Protein AF-A0A7Z2SA64-F1 (afdb_monomer)

Nearest PDB structures (foldseek):
  6s1k-assembly1_I  TM=5.614E-01  e=8.320E+00  Escherichia coli str. K-12 substr. MG1655star
  6v4u-assembly1_B  TM=3.375E-01  e=6.973E+00  Homo sapiens

Structure (mmCIF, N/CA/C/O backbone):
data_AF-A0A7Z2SA64-F1
#
_entry.id   AF-A0A7Z2SA64-F1
#
loop_
_atom_site.group_PDB
_atom_site.id
_atom_site.type_symbol
_atom_site.label_atom_id
_atom_site.label_alt_id
_atom_site.label_comp_id
_atom_site.label_asym_id
_atom_site.label_entity_id
_atom_site.label_seq_id
_atom_site.pdbx_PDB_ins_code
_atom_site.Cartn_x
_atom_site.Cartn_y
_atom_site.Cartn_z
_atom_site.occupancy
_atom_site.B_iso_or_equiv
_atom_site.auth_seq_id
_atom_site.auth_comp_id
_atom_site.auth_asym_id
_atom_site.auth_atom_id
_atom_site.pdbx_PDB_model_num
ATOM 1 N N . MET A 1 1 ? 18.851 8.972 -30.847 1.00 70.38 1 MET A N 1
ATOM 2 C CA . MET A 1 1 ? 17.936 7.808 -30.847 1.00 70.38 1 MET A CA 1
ATOM 3 C C . MET A 1 1 ? 18.263 6.738 -29.800 1.00 70.38 1 MET A C 1
ATOM 5 O O . MET A 1 1 ? 17.480 6.589 -28.878 1.00 70.38 1 MET A O 1
ATOM 9 N N . HIS A 1 2 ? 19.361 5.966 -29.884 1.00 81.25 2 HIS A N 1
ATOM 10 C CA . HIS A 1 2 ? 19.619 4.886 -28.899 1.00 81.25 2 HIS A CA 1
ATOM 11 C C . HIS A 1 2 ? 19.859 5.410 -27.470 1.00 81.25 2 HIS A C 1
ATOM 13 O O . HIS A 1 2 ? 19.269 4.910 -26.520 1.00 81.25 2 HIS A O 1
ATOM 19 N N . HIS A 1 3 ? 20.670 6.463 -27.334 1.00 84.69 3 HIS A N 1
ATOM 20 C CA . HIS A 1 3 ? 20.939 7.111 -26.047 1.00 84.69 3 HIS A CA 1
ATOM 21 C C . HIS A 1 3 ? 19.669 7.690 -25.401 1.00 84.69 3 HIS A C 1
ATOM 23 O O . HIS A 1 3 ? 19.397 7.398 -24.245 1.00 84.69 3 HIS A O 1
ATOM 29 N N . GLU A 1 4 ? 18.842 8.412 -26.165 1.00 89.12 4 GLU A N 1
ATOM 30 C CA . GLU A 1 4 ? 17.569 8.975 -25.676 1.00 89.12 4 GLU A CA 1
ATOM 31 C C . GLU A 1 4 ? 16.614 7.890 -25.157 1.00 89.12 4 GLU A C 1
ATOM 33 O O . GLU A 1 4 ? 15.951 8.085 -24.145 1.00 89.12 4 GLU A O 1
ATOM 38 N N . ARG A 1 5 ? 16.573 6.720 -25.812 1.00 84.56 5 ARG A N 1
ATOM 39 C CA . ARG A 1 5 ? 15.758 5.579 -25.361 1.00 84.56 5 ARG A CA 1
ATOM 40 C C . ARG A 1 5 ? 16.268 4.979 -24.049 1.00 84.56 5 ARG A C 1
ATOM 42 O O . ARG A 1 5 ? 15.455 4.560 -23.234 1.00 84.56 5 ARG A O 1
ATOM 49 N N . ILE A 1 6 ? 17.585 4.943 -23.843 1.00 85.06 6 ILE A N 1
ATOM 50 C CA . ILE A 1 6 ? 18.185 4.480 -22.583 1.00 85.06 6 ILE A CA 1
ATOM 51 C C . ILE A 1 6 ? 17.897 5.466 -21.452 1.00 85.06 6 ILE A C 1
ATOM 53 O O . ILE A 1 6 ? 17.510 5.037 -20.369 1.00 85.06 6 ILE A O 1
ATOM 57 N N . GLU A 1 7 ? 18.062 6.766 -21.691 1.00 88.06 7 GLU A N 1
ATOM 58 C CA . GLU A 1 7 ? 17.788 7.785 -20.673 1.00 88.06 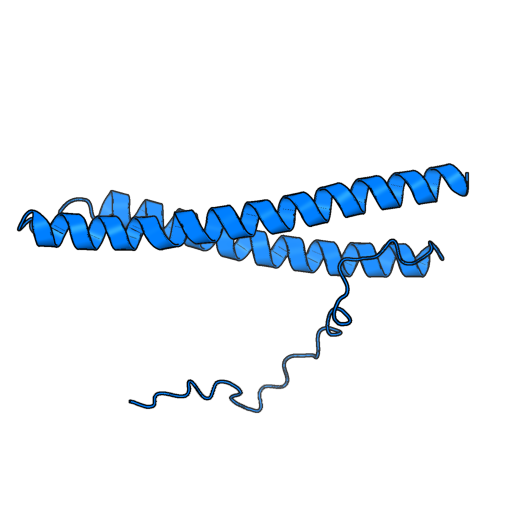7 GLU A CA 1
ATOM 59 C C . GLU A 1 7 ? 16.307 7.795 -20.275 1.00 88.06 7 GLU A C 1
ATOM 61 O O . GLU A 1 7 ? 16.000 7.743 -19.087 1.00 88.06 7 GLU A O 1
ATOM 66 N N . ALA A 1 8 ? 15.390 7.716 -21.246 1.00 87.56 8 ALA A N 1
ATOM 67 C CA . ALA A 1 8 ? 13.960 7.597 -20.962 1.00 87.56 8 ALA A CA 1
ATOM 68 C C . ALA A 1 8 ? 13.631 6.340 -20.134 1.00 87.56 8 ALA A C 1
ATOM 70 O O . ALA A 1 8 ? 12.841 6.402 -19.194 1.00 87.56 8 ALA A O 1
ATOM 71 N N . ALA A 1 9 ? 14.252 5.196 -20.443 1.00 86.19 9 ALA A N 1
ATOM 72 C CA . ALA A 1 9 ? 14.055 3.973 -19.667 1.00 86.19 9 ALA A CA 1
ATOM 73 C C . ALA A 1 9 ? 14.571 4.107 -18.225 1.00 86.19 9 ALA A C 1
ATOM 75 O O . ALA A 1 9 ? 13.904 3.662 -17.295 1.00 86.19 9 ALA A O 1
ATOM 76 N N . ARG A 1 10 ? 15.724 4.758 -18.026 1.00 85.56 10 ARG A N 1
ATOM 77 C CA . ARG A 1 10 ? 16.284 5.024 -16.691 1.00 85.56 10 ARG A CA 1
ATOM 78 C C . ARG A 1 10 ? 15.376 5.917 -15.856 1.00 85.56 10 ARG A C 1
ATOM 80 O O . ARG A 1 10 ? 15.152 5.610 -14.690 1.00 85.56 10 ARG A O 1
ATOM 87 N N . GLU A 1 11 ? 14.852 6.985 -16.449 1.00 90.69 11 GLU A N 1
ATOM 88 C CA . GLU A 1 11 ? 13.940 7.911 -15.774 1.00 90.69 11 GLU A CA 1
ATOM 89 C C . GLU A 1 11 ? 12.655 7.202 -15.325 1.00 90.69 11 GLU A C 1
ATOM 91 O O . GLU A 1 11 ? 12.254 7.311 -14.165 1.00 90.69 11 GLU A O 1
ATOM 96 N N . ILE A 1 12 ? 12.061 6.391 -16.208 1.00 90.19 12 ILE A N 1
ATOM 97 C CA . ILE A 1 12 ? 10.871 5.593 -15.889 1.00 90.19 12 ILE A CA 1
ATOM 98 C C . ILE A 1 12 ? 11.160 4.601 -14.756 1.00 90.19 12 ILE A C 1
ATOM 100 O O . ILE A 1 12 ? 10.375 4.513 -13.812 1.00 90.19 12 ILE A O 1
ATOM 104 N N . THR A 1 13 ? 12.275 3.866 -14.819 1.00 86.31 13 THR A N 1
ATOM 105 C CA . THR A 1 13 ? 12.641 2.899 -13.773 1.00 86.31 13 THR A CA 1
ATOM 106 C C . THR A 1 13 ? 12.877 3.581 -12.427 1.00 86.31 13 THR A C 1
ATOM 108 O O . THR A 1 13 ? 12.416 3.078 -11.404 1.00 86.31 13 THR A O 1
ATOM 111 N N . ALA A 1 14 ? 13.545 4.737 -12.407 1.00 88.31 14 ALA A N 1
ATOM 112 C CA . ALA A 1 14 ? 13.763 5.492 -11.177 1.00 88.31 14 ALA A CA 1
ATOM 113 C C . ALA A 1 14 ? 12.433 5.919 -10.534 1.00 88.31 14 ALA A C 1
ATOM 115 O O . ALA A 1 14 ? 12.223 5.672 -9.346 1.00 88.31 14 ALA A O 1
ATOM 116 N N . GLY A 1 15 ? 11.510 6.475 -11.328 1.00 93.25 15 GLY A N 1
ATOM 117 C CA . GLY A 1 15 ? 10.185 6.868 -10.842 1.00 93.25 15 GLY A CA 1
ATOM 118 C C . GLY A 1 15 ? 9.336 5.681 -10.374 1.00 93.25 15 GLY A C 1
ATOM 119 O O . GLY A 1 15 ? 8.599 5.794 -9.396 1.00 93.25 15 GLY A O 1
ATOM 120 N N . LEU A 1 16 ? 9.461 4.523 -11.028 1.00 92.25 16 LEU A N 1
ATOM 121 C CA . LEU A 1 16 ? 8.776 3.298 -10.620 1.00 92.25 16 LEU A CA 1
ATOM 122 C C . LEU A 1 16 ? 9.253 2.807 -9.246 1.00 92.25 16 LEU A C 1
ATOM 124 O O . LEU A 1 1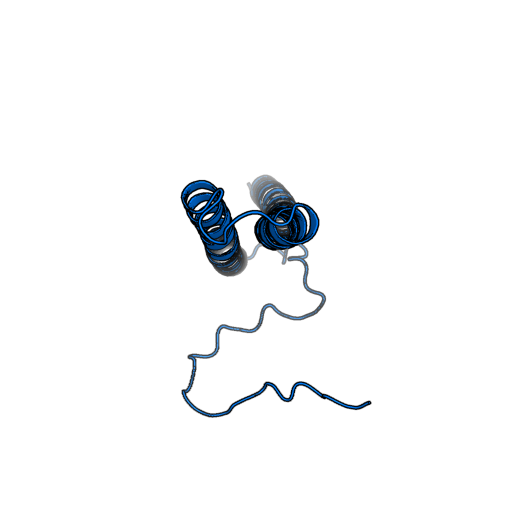6 ? 8.419 2.542 -8.383 1.00 92.25 16 LEU A O 1
ATOM 128 N N . ILE A 1 17 ? 10.570 2.723 -9.035 1.00 89.50 17 ILE A N 1
ATOM 129 C CA . ILE A 1 17 ? 11.164 2.283 -7.762 1.00 89.50 17 ILE A CA 1
ATOM 130 C C . ILE A 1 17 ? 10.782 3.244 -6.632 1.00 89.50 17 ILE A C 1
ATOM 132 O O . ILE A 1 17 ? 10.411 2.811 -5.539 1.00 89.50 17 ILE A O 1
ATOM 136 N N . GLU A 1 18 ? 10.837 4.553 -6.894 1.00 95.31 18 GLU A N 1
ATOM 137 C CA . GLU A 1 18 ? 10.399 5.561 -5.931 1.00 95.31 18 GLU A CA 1
ATOM 138 C C . GLU A 1 18 ? 8.924 5.355 -5.556 1.00 95.31 18 GLU A C 1
ATOM 140 O O . GLU A 1 18 ? 8.584 5.304 -4.371 1.00 95.31 18 GLU A O 1
ATOM 145 N N . LEU A 1 19 ? 8.046 5.172 -6.545 1.00 96.38 19 LEU A N 1
ATOM 146 C CA . LEU A 1 19 ? 6.619 4.967 -6.312 1.00 96.38 19 LEU A CA 1
ATOM 147 C C . LEU A 1 19 ? 6.326 3.670 -5.541 1.00 96.38 19 LEU A C 1
ATOM 149 O O . LEU A 1 19 ? 5.507 3.689 -4.620 1.00 96.38 19 LEU A O 1
ATOM 153 N N . GLU A 1 20 ?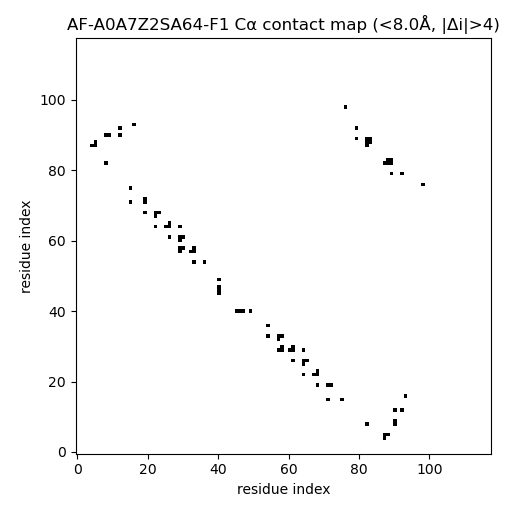 6.996 2.563 -5.874 1.00 94.50 20 GLU A N 1
ATOM 154 C CA . GLU A 1 20 ? 6.908 1.295 -5.134 1.00 94.50 20 GLU A CA 1
ATOM 155 C C . GLU A 1 20 ? 7.227 1.502 -3.648 1.00 94.50 20 GLU A C 1
ATOM 157 O O . GLU A 1 20 ? 6.451 1.100 -2.775 1.00 94.50 20 GLU A O 1
ATOM 162 N N . GLN A 1 21 ? 8.324 2.205 -3.358 1.00 95.81 21 GLN A N 1
ATOM 163 C CA . GLN A 1 21 ? 8.747 2.484 -1.991 1.00 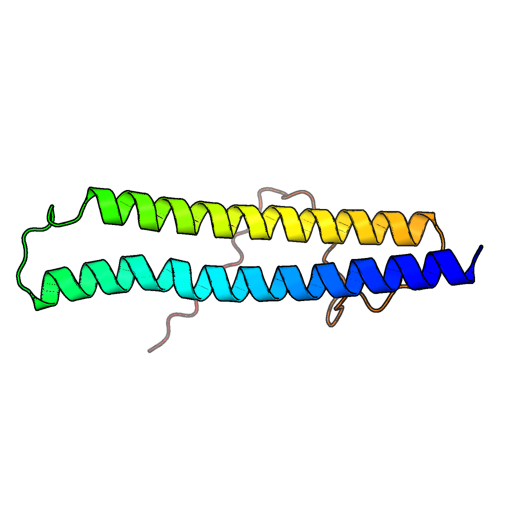95.81 21 GLN A CA 1
ATOM 164 C C . GLN A 1 21 ? 7.744 3.374 -1.240 1.00 95.81 21 GLN A C 1
ATOM 166 O O . GLN A 1 21 ? 7.423 3.108 -0.078 1.00 95.81 21 GLN A O 1
ATOM 171 N N . GLN A 1 22 ? 7.217 4.419 -1.885 1.00 98.06 22 GLN A N 1
ATOM 172 C CA . GLN A 1 22 ? 6.228 5.303 -1.260 1.00 98.06 22 GLN A CA 1
ATOM 173 C C . GLN A 1 22 ? 4.912 4.582 -0.960 1.00 98.06 22 GLN A C 1
ATOM 175 O O . GLN A 1 22 ? 4.302 4.817 0.087 1.00 98.06 22 GLN A O 1
ATOM 180 N N . ILE A 1 23 ? 4.482 3.666 -1.832 1.00 97.69 23 ILE A N 1
ATOM 181 C CA . ILE A 1 23 ? 3.298 2.840 -1.579 1.00 97.69 23 ILE A CA 1
ATOM 182 C C . ILE A 1 23 ? 3.525 1.921 -0.376 1.00 97.69 23 ILE A C 1
ATOM 184 O O . ILE A 1 23 ? 2.629 1.800 0.460 1.00 97.69 23 ILE A O 1
ATOM 188 N N . ASP A 1 24 ? 4.712 1.331 -0.224 1.00 97.25 24 ASP A N 1
ATOM 189 C CA . ASP A 1 24 ? 5.033 0.503 0.943 1.00 97.25 24 ASP A CA 1
ATOM 190 C C . ASP A 1 24 ? 4.992 1.314 2.250 1.00 97.25 24 ASP A C 1
ATOM 192 O O . ASP A 1 24 ? 4.381 0.881 3.234 1.00 97.25 24 ASP A O 1
ATOM 196 N N . PHE A 1 25 ? 5.524 2.541 2.259 1.00 98.31 25 PHE A N 1
ATOM 197 C CA . PHE A 1 25 ? 5.376 3.443 3.408 1.00 98.31 25 PHE A CA 1
ATOM 198 C C . PHE A 1 25 ? 3.915 3.818 3.686 1.00 98.31 25 PHE A C 1
ATOM 200 O O . PHE A 1 25 ? 3.490 3.855 4.850 1.00 98.31 25 PHE A O 1
ATOM 207 N N . ALA A 1 26 ? 3.120 4.053 2.641 1.00 98.38 26 ALA A N 1
ATOM 208 C CA . ALA A 1 26 ? 1.698 4.336 2.780 1.00 98.38 26 ALA A CA 1
ATOM 209 C C . ALA A 1 26 ? 0.936 3.134 3.361 1.00 98.38 26 ALA A C 1
ATOM 211 O O . ALA A 1 26 ? 0.107 3.323 4.249 1.00 98.38 26 ALA A O 1
ATOM 212 N N . ILE A 1 27 ? 1.246 1.904 2.937 1.00 98.50 27 ILE A N 1
ATOM 213 C CA . ILE A 1 27 ? 0.670 0.660 3.475 1.00 98.50 27 ILE A CA 1
ATOM 214 C C . ILE A 1 27 ? 0.999 0.503 4.959 1.00 98.50 27 ILE A C 1
ATOM 216 O O . ILE A 1 27 ? 0.098 0.211 5.748 1.00 98.50 27 ILE A O 1
ATOM 220 N N . ILE A 1 28 ? 2.250 0.747 5.365 1.00 98.38 28 ILE A N 1
ATOM 221 C CA . ILE A 1 28 ? 2.661 0.700 6.779 1.00 98.38 28 ILE A CA 1
ATOM 222 C C . ILE A 1 28 ? 1.819 1.673 7.614 1.00 98.38 28 ILE A C 1
ATOM 224 O O . ILE A 1 28 ? 1.253 1.300 8.647 1.00 98.38 28 ILE A O 1
ATOM 228 N N . SER A 1 29 ? 1.710 2.925 7.168 1.00 97.94 29 SER A N 1
ATOM 229 C CA . SER A 1 29 ? 0.941 3.947 7.883 1.00 97.94 29 SER A CA 1
ATOM 230 C C . SER A 1 29 ? -0.564 3.641 7.885 1.00 97.94 29 SER A C 1
ATOM 232 O O . SER A 1 29 ? -1.216 3.715 8.931 1.00 97.94 29 SER A O 1
ATOM 234 N N . GLY A 1 30 ? -1.100 3.235 6.731 1.00 97.50 30 GLY A N 1
ATOM 235 C CA . GLY A 1 30 ? -2.508 2.914 6.515 1.00 97.50 30 GLY A CA 1
ATOM 236 C C . GLY A 1 30 ? -2.976 1.703 7.317 1.00 97.50 30 GLY A C 1
ATOM 237 O O . GLY A 1 30 ? -4.058 1.747 7.889 1.00 97.50 30 GLY A O 1
ATOM 238 N N . GLY A 1 31 ? -2.151 0.660 7.443 1.00 96.94 31 GLY A N 1
ATOM 239 C CA . GLY A 1 31 ? -2.460 -0.513 8.267 1.00 96.94 31 GLY A CA 1
ATOM 240 C C . GLY A 1 31 ? -2.401 -0.220 9.770 1.00 96.94 31 GLY A C 1
ATOM 241 O O . GLY A 1 31 ? -3.195 -0.752 10.548 1.00 96.94 31 GLY A O 1
ATOM 242 N N . ARG A 1 32 ? -1.504 0.679 10.196 1.00 98.06 32 ARG A N 1
ATOM 243 C CA . ARG A 1 32 ? -1.385 1.089 11.603 1.00 98.06 32 ARG A CA 1
ATOM 244 C C . ARG A 1 32 ? -2.602 1.880 12.086 1.00 98.06 32 ARG A C 1
ATOM 246 O O . ARG A 1 32 ? -2.990 1.740 13.244 1.00 98.06 32 ARG A O 1
ATOM 253 N N . LEU A 1 33 ? -3.202 2.710 11.231 1.00 97.56 33 LEU A N 1
ATOM 254 C CA . LEU A 1 33 ? -4.272 3.628 11.627 1.00 97.56 33 LEU A CA 1
ATOM 255 C C . LEU A 1 33 ? -5.510 2.916 12.224 1.00 97.56 33 LEU A C 1
ATOM 257 O O . LEU A 1 33 ? -5.850 3.243 13.364 1.00 97.56 33 LEU A O 1
ATOM 261 N N . PRO A 1 34 ? -6.149 1.924 11.568 1.00 96.06 34 PRO A N 1
ATOM 262 C CA . PRO A 1 34 ? -7.269 1.186 12.159 1.00 96.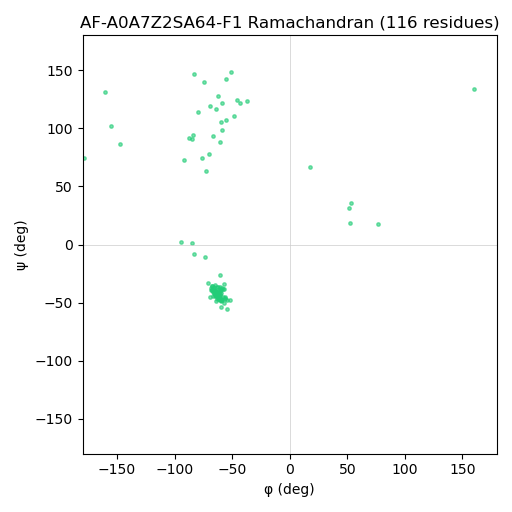06 34 PRO A CA 1
ATOM 263 C C . PRO A 1 34 ? -6.907 0.512 13.492 1.00 96.06 34 PRO A C 1
ATOM 265 O O . PRO A 1 34 ? -7.691 0.541 14.442 1.00 96.06 34 PRO A O 1
ATOM 268 N N . GLY A 1 35 ? -5.690 -0.033 13.608 1.00 96.44 35 GLY A N 1
ATOM 269 C CA . GLY A 1 35 ? -5.186 -0.604 14.862 1.00 96.44 35 GLY A CA 1
ATOM 270 C C . GLY A 1 35 ? -5.134 0.428 15.992 1.00 96.44 35 GLY A C 1
ATOM 271 O O . GLY A 1 35 ? -5.669 0.192 17.078 1.00 96.44 35 GLY A O 1
ATOM 272 N N . THR A 1 36 ? -4.578 1.610 15.715 1.00 97.62 36 THR A N 1
ATOM 273 C CA . THR A 1 36 ? -4.550 2.739 16.657 1.00 97.62 36 THR A CA 1
ATOM 274 C C . THR A 1 36 ? -5.960 3.186 17.049 1.00 97.62 36 THR A C 1
ATOM 276 O O . THR A 1 36 ? -6.205 3.459 18.223 1.00 97.62 36 THR A O 1
ATOM 279 N N . MET A 1 37 ? -6.911 3.220 16.109 1.00 97.12 37 MET A N 1
ATOM 280 C CA . MET A 1 37 ? -8.309 3.576 16.395 1.00 97.12 37 MET A CA 1
ATOM 281 C C . MET A 1 37 ? -8.955 2.589 17.376 1.00 97.12 37 MET A C 1
ATOM 283 O O . MET A 1 37 ? -9.570 3.004 18.361 1.00 97.12 37 MET A O 1
ATOM 287 N N . ALA A 1 38 ? -8.769 1.283 17.156 1.00 96.31 38 ALA A N 1
ATOM 288 C CA . ALA A 1 38 ? -9.278 0.251 18.055 1.00 96.31 38 ALA A CA 1
ATOM 289 C C . ALA A 1 38 ? -8.654 0.353 19.458 1.00 96.31 38 ALA A C 1
ATOM 291 O O . ALA A 1 38 ? -9.369 0.297 20.462 1.00 96.31 38 ALA A O 1
ATOM 292 N N . GLN A 1 39 ? -7.337 0.561 19.537 1.00 97.81 39 GLN A N 1
ATOM 293 C CA . GLN A 1 39 ? -6.622 0.745 20.804 1.00 97.81 39 GLN A CA 1
ATOM 294 C C . GLN A 1 39 ? -7.093 1.996 21.557 1.00 97.81 39 GLN A C 1
ATOM 296 O O . GLN A 1 39 ? -7.356 1.926 22.759 1.00 97.81 39 GLN A O 1
ATOM 301 N N . ALA A 1 40 ? -7.245 3.128 20.865 1.00 97.44 40 ALA A N 1
ATOM 302 C CA . ALA A 1 40 ? -7.716 4.378 21.455 1.00 97.44 40 ALA A CA 1
ATOM 303 C C . ALA A 1 40 ? -9.129 4.227 22.035 1.00 97.44 40 ALA A C 1
ATOM 305 O O . ALA A 1 40 ? -9.382 4.653 23.163 1.00 97.44 40 ALA A O 1
ATOM 306 N N . ARG A 1 41 ? -10.022 3.542 21.309 1.00 97.19 41 ARG A N 1
ATOM 307 C CA . ARG A 1 41 ? -11.382 3.234 21.768 1.00 97.19 41 ARG A CA 1
ATOM 308 C C . ARG A 1 41 ? -11.379 2.414 23.059 1.00 97.19 41 ARG A C 1
ATOM 310 O O . ARG A 1 41 ? -12.091 2.760 24.001 1.00 97.19 41 ARG A O 1
ATOM 317 N N . LEU A 1 42 ? -10.563 1.358 23.123 1.00 97.75 42 LEU A N 1
ATOM 318 C CA . LEU A 1 42 ? -10.418 0.523 24.322 1.00 97.75 42 LEU A CA 1
ATOM 319 C C . LEU A 1 42 ? -9.856 1.323 25.503 1.00 97.75 42 LEU A C 1
ATOM 321 O O . LEU A 1 42 ? -10.422 1.281 26.596 1.00 97.75 42 LEU A O 1
ATOM 325 N N . LYS A 1 43 ? -8.791 2.102 25.277 1.00 98.25 43 LYS A N 1
ATOM 326 C CA . LYS A 1 43 ? -8.157 2.946 26.302 1.00 98.25 43 LYS A CA 1
ATOM 327 C C . LYS A 1 43 ? -9.132 3.970 26.887 1.00 98.25 43 LYS A C 1
ATOM 329 O O . LYS A 1 43 ? -9.116 4.210 28.090 1.00 98.25 43 LYS A O 1
ATOM 334 N N . ALA A 1 44 ? -9.990 4.543 26.048 1.00 98.06 44 ALA A N 1
ATOM 335 C CA . ALA A 1 44 ? -10.991 5.527 26.445 1.00 98.06 44 ALA A CA 1
ATOM 336 C C . ALA A 1 44 ? -12.307 4.908 26.964 1.00 98.06 44 ALA A C 1
ATOM 338 O O . ALA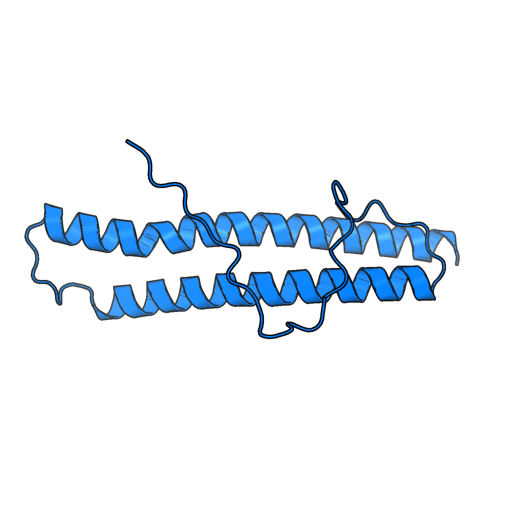 A 1 44 ? -13.221 5.652 27.307 1.00 98.06 44 ALA A O 1
ATOM 339 N N . ARG A 1 45 ? -12.420 3.569 27.032 1.00 97.81 45 ARG A N 1
ATOM 340 C CA . ARG A 1 45 ? -13.645 2.841 27.431 1.00 97.81 45 ARG A CA 1
ATOM 341 C C . ARG A 1 45 ? -14.881 3.257 26.623 1.00 97.81 45 ARG A C 1
ATOM 343 O O . ARG A 1 45 ? -15.992 3.307 27.145 1.00 97.81 45 ARG A O 1
ATOM 350 N N . LEU A 1 46 ? -14.679 3.556 25.342 1.00 97.56 46 LEU A N 1
ATOM 351 C CA . LEU A 1 46 ? -15.746 3.984 24.445 1.00 97.56 46 LEU A CA 1
ATOM 352 C C . LEU A 1 46 ? -16.515 2.772 23.885 1.00 97.56 46 LEU A C 1
ATOM 354 O O . LEU A 1 46 ? -15.904 1.720 23.634 1.00 97.56 46 LEU A O 1
ATOM 358 N N . PRO A 1 47 ? -17.835 2.908 23.642 1.00 97.44 47 PRO A N 1
ATOM 359 C CA . PRO A 1 47 ? -18.633 1.886 22.970 1.00 97.44 47 PRO A CA 1
ATOM 360 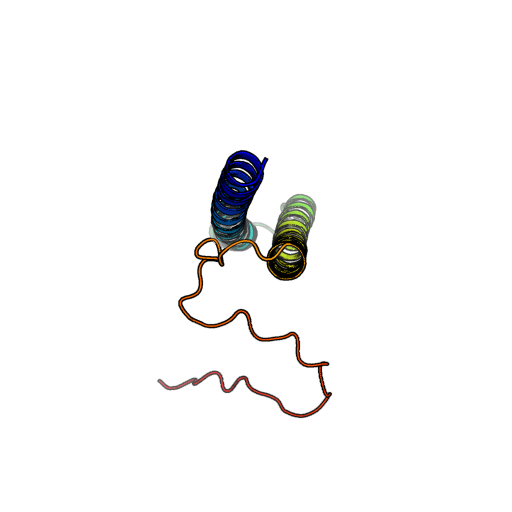C C . PRO A 1 47 ? -18.004 1.422 21.655 1.00 97.44 47 PRO A C 1
ATOM 362 O O . PRO A 1 47 ? -17.365 2.200 20.952 1.00 97.44 47 PRO A O 1
ATOM 365 N N . ALA A 1 48 ? -18.218 0.156 21.289 1.00 93.44 48 ALA A N 1
ATOM 366 C CA . ALA A 1 48 ? -17.646 -0.426 20.072 1.00 93.44 48 ALA A CA 1
ATOM 367 C C . ALA A 1 48 ? -18.022 0.342 18.792 1.00 93.44 48 ALA A C 1
ATOM 369 O O . ALA A 1 48 ? -17.191 0.466 17.901 1.00 93.44 48 ALA A O 1
ATOM 370 N N . ALA A 1 49 ? -19.233 0.903 18.741 1.00 95.56 49 ALA A N 1
ATOM 371 C CA . ALA A 1 49 ? -19.729 1.672 17.602 1.00 95.56 49 ALA A CA 1
ATOM 372 C C . ALA A 1 49 ? -19.100 3.074 17.467 1.00 95.56 49 ALA A C 1
ATOM 374 O O . ALA A 1 49 ? -19.300 3.744 16.453 1.00 95.56 49 ALA A O 1
ATOM 375 N N . THR A 1 50 ? -18.357 3.557 18.471 1.00 96.31 50 THR A N 1
ATOM 376 C CA . THR A 1 50 ? -17.750 4.890 18.414 1.00 96.31 50 THR A CA 1
ATOM 377 C C . THR A 1 50 ? -16.719 4.962 17.289 1.00 96.31 50 THR A C 1
ATOM 379 O O . THR A 1 50 ? -15.697 4.280 17.327 1.00 96.31 50 THR A O 1
ATOM 382 N N . GLY A 1 51 ? -16.983 5.825 16.302 1.00 94.94 51 GLY A N 1
ATOM 383 C CA . GLY A 1 51 ? -16.106 6.022 15.147 1.00 94.94 51 GLY A CA 1
ATOM 384 C C . GLY A 1 51 ? -16.192 4.919 14.087 1.00 94.94 51 GLY A C 1
ATOM 385 O O . GLY A 1 51 ? -15.287 4.831 13.261 1.00 94.94 51 GLY A O 1
ATOM 386 N N . GLN A 1 52 ? -17.250 4.098 14.091 1.00 96.19 52 GLN A N 1
ATOM 387 C CA . GLN A 1 52 ? -17.416 2.976 13.158 1.00 96.19 52 GLN A CA 1
ATOM 388 C C . GLN A 1 52 ? -17.248 3.384 11.684 1.00 96.19 52 GLN A C 1
ATOM 390 O O . GLN A 1 52 ? -16.473 2.757 10.966 1.00 96.19 52 GLN A O 1
ATOM 395 N N . GLU A 1 53 ? -17.897 4.464 11.244 1.00 97.75 53 GLU A N 1
ATOM 396 C CA . GLU A 1 53 ? -17.777 4.944 9.857 1.00 97.75 53 GLU A CA 1
ATOM 397 C C . GLU A 1 53 ? -16.348 5.381 9.513 1.00 97.75 53 GLU A C 1
ATOM 399 O O . GLU A 1 53 ? -15.819 5.044 8.454 1.00 97.75 53 GLU A O 1
ATOM 404 N N . ALA A 1 54 ? -15.663 6.061 10.437 1.00 96.81 54 ALA A N 1
ATOM 405 C CA . ALA A 1 54 ? -14.260 6.420 10.247 1.00 96.81 54 ALA A CA 1
ATOM 406 C C . ALA A 1 54 ? -13.375 5.168 10.119 1.00 96.81 54 ALA A C 1
ATOM 408 O O . ALA A 1 54 ? -12.436 5.155 9.324 1.00 96.81 54 ALA A O 1
ATOM 409 N N . PHE A 1 55 ? -13.683 4.104 10.870 1.00 96.75 55 PHE A N 1
ATOM 410 C CA . PHE A 1 55 ? -12.968 2.831 10.790 1.00 96.75 55 PHE A CA 1
ATOM 411 C C . PHE A 1 55 ? -13.161 2.170 9.421 1.00 96.75 55 PHE A C 1
ATOM 413 O O . PHE A 1 55 ? -12.190 1.703 8.827 1.00 96.75 55 PHE A O 1
ATOM 420 N N . LEU A 1 56 ? -14.391 2.176 8.893 1.00 97.62 56 LEU A N 1
ATOM 421 C CA . LEU A 1 56 ? -14.701 1.661 7.556 1.00 97.62 56 LEU A CA 1
ATOM 422 C C . LEU A 1 56 ? -13.945 2.430 6.468 1.00 97.62 56 LEU A C 1
ATOM 424 O O . LEU A 1 56 ? -13.329 1.812 5.600 1.00 97.62 56 LEU A O 1
ATOM 428 N N . HIS A 1 57 ? -13.918 3.762 6.539 1.00 98.38 57 HIS A N 1
ATOM 429 C CA . HIS A 1 57 ? -13.157 4.577 5.592 1.00 98.38 57 HIS A CA 1
ATOM 430 C C . HIS A 1 57 ? -11.645 4.337 5.687 1.00 98.38 57 HIS A C 1
ATOM 432 O O . HIS A 1 57 ? -10.989 4.203 4.654 1.00 98.38 57 HIS A O 1
ATOM 438 N N . ALA A 1 58 ? -11.089 4.221 6.897 1.00 97.69 58 ALA A N 1
ATOM 439 C CA . ALA A 1 58 ? -9.671 3.920 7.089 1.00 97.69 58 ALA A CA 1
ATOM 440 C C . ALA A 1 58 ? -9.302 2.529 6.544 1.00 97.69 58 ALA A C 1
ATOM 442 O O . ALA A 1 58 ? -8.303 2.384 5.840 1.00 97.69 58 ALA A O 1
ATOM 443 N N . ALA A 1 59 ? -10.135 1.517 6.807 1.00 97.00 59 ALA A N 1
ATOM 444 C CA . ALA A 1 59 ? -9.955 0.174 6.265 1.00 97.00 59 ALA A CA 1
ATOM 445 C C . ALA A 1 59 ? -10.047 0.163 4.731 1.00 97.00 59 ALA A C 1
ATOM 447 O O . ALA A 1 59 ? -9.226 -0.475 4.073 1.00 97.00 59 ALA A O 1
ATOM 448 N N . LYS A 1 60 ? -10.991 0.918 4.150 1.00 98.44 60 LYS A N 1
ATOM 449 C CA . LYS A 1 60 ? -11.124 1.022 2.694 1.00 98.44 60 LYS A CA 1
ATOM 450 C C . LYS A 1 60 ? -9.925 1.716 2.050 1.00 98.44 60 LYS A C 1
ATOM 452 O O . LYS A 1 60 ? -9.437 1.254 1.023 1.00 98.44 60 LYS A O 1
ATOM 457 N N . ALA A 1 61 ? -9.416 2.784 2.661 1.00 98.44 61 ALA A N 1
ATOM 458 C CA . ALA A 1 61 ? -8.205 3.452 2.195 1.00 98.44 61 ALA A CA 1
ATOM 459 C C . ALA A 1 61 ? -6.995 2.501 2.217 1.00 98.44 61 ALA A C 1
ATOM 461 O O . ALA A 1 61 ? -6.246 2.433 1.245 1.00 98.44 61 ALA A O 1
ATOM 462 N N . PHE A 1 62 ? -6.840 1.710 3.285 1.00 98.19 62 PHE A N 1
ATOM 463 C CA . PHE A 1 62 ? -5.797 0.687 3.369 1.00 98.19 62 PHE A CA 1
ATOM 464 C C . PHE A 1 62 ? -5.930 -0.383 2.273 1.00 98.19 62 PHE A C 1
ATOM 466 O O . PHE A 1 62 ? -4.947 -0.698 1.605 1.00 98.19 62 PHE A O 1
ATOM 473 N N . GLU A 1 63 ? -7.139 -0.895 2.027 1.00 98.31 63 GLU A N 1
ATOM 474 C CA . GLU A 1 63 ? -7.403 -1.835 0.929 1.00 98.31 63 GLU A CA 1
ATOM 475 C C . GLU A 1 63 ? -6.970 -1.251 -0.426 1.00 98.31 63 GLU A C 1
ATOM 477 O O . GLU A 1 63 ? -6.291 -1.922 -1.203 1.00 98.31 63 GLU A O 1
ATOM 482 N N . MET A 1 64 ? -7.306 0.015 -0.696 1.00 98.50 64 MET A N 1
ATOM 483 C CA . MET A 1 64 ? -6.934 0.695 -1.941 1.00 98.50 64 MET A CA 1
ATOM 484 C C . MET A 1 64 ? -5.416 0.833 -2.106 1.00 98.50 64 MET A C 1
ATOM 486 O O . MET A 1 64 ? -4.920 0.664 -3.217 1.00 98.50 64 MET A O 1
ATOM 490 N N . LEU A 1 65 ? -4.667 1.071 -1.024 1.00 98.38 65 LEU A N 1
ATOM 491 C CA . LEU A 1 65 ? -3.200 1.101 -1.060 1.00 98.38 65 LEU A CA 1
ATOM 492 C C . LEU A 1 65 ? -2.605 -0.267 -1.423 1.00 98.38 65 LEU A C 1
ATOM 494 O O . LEU A 1 65 ? -1.698 -0.353 -2.250 1.00 98.38 65 LEU A O 1
ATOM 498 N N . VAL A 1 66 ? -3.151 -1.350 -0.864 1.00 98.00 66 VAL A N 1
ATOM 499 C CA . VAL A 1 66 ? -2.721 -2.718 -1.197 1.00 98.00 66 VAL A CA 1
ATOM 500 C C . VAL A 1 66 ? -3.025 -3.053 -2.662 1.00 98.00 66 VAL A C 1
ATOM 502 O O . VAL A 1 66 ? -2.189 -3.647 -3.347 1.00 98.00 66 VAL A O 1
ATOM 505 N N . GLN A 1 67 ? -4.184 -2.633 -3.182 1.00 98.50 67 GLN A N 1
ATOM 506 C CA . GLN A 1 67 ? -4.505 -2.790 -4.606 1.00 98.50 67 GLN A CA 1
ATOM 507 C C . GLN A 1 67 ? -3.587 -1.947 -5.499 1.00 98.50 67 GLN A C 1
ATOM 509 O O . GLN A 1 67 ? -3.122 -2.436 -6.529 1.00 98.50 67 GLN A O 1
ATOM 514 N N . ALA A 1 68 ? -3.270 -0.713 -5.097 1.00 97.88 68 ALA A N 1
ATOM 515 C CA . ALA A 1 68 ? -2.327 0.135 -5.820 1.00 97.88 68 ALA A CA 1
ATOM 516 C C . ALA A 1 68 ? -0.958 -0.547 -5.944 1.00 97.88 68 ALA A C 1
ATOM 518 O O . ALA A 1 68 ? -0.422 -0.640 -7.047 1.00 97.88 68 ALA A O 1
ATOM 519 N N . ARG A 1 69 ? -0.442 -1.134 -4.855 1.00 96.44 69 ARG A N 1
ATOM 520 C CA . ARG A 1 69 ? 0.810 -1.907 -4.877 1.00 96.44 69 ARG A CA 1
ATOM 521 C C . ARG A 1 69 ? 0.771 -3.046 -5.890 1.00 96.44 69 ARG A C 1
ATOM 523 O O . ARG A 1 69 ? 1.706 -3.206 -6.667 1.00 96.44 69 ARG A O 1
ATOM 530 N N . LYS A 1 70 ? -0.315 -3.827 -5.910 1.00 96.94 70 LYS A N 1
ATOM 531 C CA . LYS A 1 70 ? -0.493 -4.917 -6.882 1.00 96.94 70 LYS A CA 1
ATOM 532 C C . LYS A 1 70 ? -0.389 -4.400 -8.319 1.00 96.94 70 LYS A C 1
ATOM 534 O O . LYS A 1 70 ? 0.297 -5.012 -9.132 1.00 96.94 70 LYS A O 1
ATOM 539 N N . HIS A 1 71 ? -1.051 -3.287 -8.627 1.00 97.38 71 HIS A N 1
ATOM 540 C CA . HIS A 1 71 ? -1.008 -2.698 -9.963 1.00 97.38 71 HIS A CA 1
ATOM 541 C C . HIS A 1 71 ? 0.375 -2.157 -10.333 1.00 97.38 71 HIS A C 1
ATOM 543 O O . HIS A 1 71 ? 0.795 -2.338 -11.473 1.00 97.38 71 HIS A O 1
ATOM 549 N N . ILE A 1 72 ? 1.113 -1.568 -9.390 1.00 94.69 72 ILE A N 1
ATOM 550 C CA . ILE A 1 72 ? 2.483 -1.105 -9.644 1.00 94.69 72 ILE A CA 1
ATOM 551 C C . ILE A 1 72 ? 3.440 -2.271 -9.908 1.00 94.69 72 ILE A C 1
ATOM 553 O O . ILE A 1 72 ? 4.189 -2.216 -10.877 1.00 94.69 72 ILE A O 1
ATOM 557 N N . VAL A 1 73 ? 3.338 -3.378 -9.167 1.00 91.38 73 VAL A N 1
ATOM 558 C CA . VAL A 1 73 ? 4.129 -4.592 -9.456 1.00 91.38 73 VAL A CA 1
ATOM 559 C C . VAL A 1 73 ? 3.818 -5.146 -10.856 1.00 91.38 73 VAL A C 1
ATOM 561 O O . VAL A 1 73 ? 4.710 -5.588 -11.579 1.00 91.38 73 VAL A O 1
ATOM 564 N N . GLN A 1 74 ? 2.555 -5.096 -11.289 1.00 92.81 74 GLN A N 1
ATOM 565 C CA . GLN A 1 74 ? 2.178 -5.483 -12.656 1.00 92.81 74 GLN A CA 1
ATOM 566 C C . GLN A 1 74 ? 2.720 -4.507 -13.713 1.00 92.81 74 GLN A C 1
ATOM 568 O O . GLN A 1 74 ? 3.128 -4.938 -14.797 1.00 92.81 74 GLN A O 1
ATOM 573 N N . ALA A 1 75 ? 2.744 -3.206 -13.409 1.00 89.38 75 ALA A N 1
ATOM 574 C CA . ALA A 1 75 ? 3.344 -2.192 -14.269 1.00 89.38 75 ALA A CA 1
ATOM 575 C C . ALA A 1 75 ? 4.856 -2.419 -14.414 1.00 89.38 75 ALA A C 1
ATOM 577 O O . ALA A 1 75 ? 5.356 -2.393 -15.535 1.00 89.38 75 ALA A O 1
ATOM 578 N N . HIS A 1 76 ? 5.551 -2.747 -13.320 1.00 90.31 76 HIS A N 1
ATOM 579 C CA . HIS A 1 76 ? 6.961 -3.137 -13.328 1.00 90.31 76 HIS A CA 1
ATOM 580 C C . HIS A 1 76 ? 7.209 -4.298 -14.292 1.00 90.31 76 HIS A C 1
ATOM 582 O O . HIS A 1 76 ? 7.996 -4.164 -15.227 1.00 90.31 76 HIS A O 1
ATOM 588 N N . ALA A 1 77 ? 6.487 -5.412 -14.134 1.00 87.50 77 ALA A N 1
ATOM 589 C CA . ALA A 1 77 ? 6.643 -6.575 -15.009 1.00 87.50 77 ALA A CA 1
ATOM 590 C C . ALA A 1 77 ? 6.390 -6.239 -16.493 1.00 87.50 77 ALA A C 1
ATOM 592 O O . ALA A 1 77 ? 7.097 -6.721 -17.378 1.00 87.50 77 ALA A O 1
ATOM 593 N N . SER A 1 78 ? 5.406 -5.377 -16.768 1.00 88.94 78 SER A N 1
ATOM 594 C CA . SER A 1 78 ? 5.089 -4.930 -18.131 1.00 88.94 78 SER A CA 1
ATOM 595 C C . SER A 1 78 ? 6.189 -4.040 -18.722 1.00 88.94 78 SER A C 1
ATOM 597 O O . SER A 1 78 ? 6.523 -4.173 -19.899 1.00 88.94 78 SER A O 1
ATOM 599 N N . LEU A 1 79 ? 6.779 -3.156 -17.911 1.00 87.94 79 LEU A N 1
ATOM 600 C CA . LEU A 1 79 ? 7.897 -2.298 -18.308 1.00 87.94 79 LEU A CA 1
ATOM 601 C C . LEU A 1 79 ? 9.173 -3.104 -18.564 1.00 87.94 79 LEU A C 1
ATOM 603 O O . LEU A 1 79 ? 9.862 -2.829 -19.544 1.00 87.94 79 LEU A O 1
ATOM 607 N N . ALA A 1 80 ? 9.453 -4.123 -17.747 1.00 85.75 80 ALA A N 1
ATOM 608 C CA . ALA A 1 80 ? 10.570 -5.039 -17.970 1.00 85.75 80 ALA A CA 1
ATOM 609 C C . ALA A 1 80 ? 10.430 -5.769 -19.319 1.00 85.75 80 ALA A C 1
ATOM 611 O O . ALA A 1 80 ? 11.335 -5.716 -20.149 1.00 85.75 80 ALA A O 1
ATOM 612 N N . ALA A 1 81 ? 9.250 -6.336 -19.602 1.00 84.75 81 ALA A N 1
ATOM 613 C CA . ALA A 1 81 ? 8.974 -6.991 -20.882 1.00 84.75 81 ALA A CA 1
ATOM 614 C C . ALA A 1 81 ? 9.092 -6.032 -22.086 1.00 84.75 81 ALA A C 1
ATOM 616 O O . ALA A 1 81 ? 9.567 -6.421 -23.155 1.00 84.75 81 ALA A O 1
ATOM 617 N N . ALA A 1 82 ? 8.682 -4.768 -21.925 1.00 84.31 82 ALA A N 1
ATOM 618 C CA . ALA A 1 82 ? 8.858 -3.746 -22.953 1.00 84.31 82 ALA A CA 1
ATOM 619 C C . ALA A 1 82 ? 10.342 -3.393 -23.174 1.00 84.31 82 ALA A C 1
ATOM 621 O O . ALA A 1 82 ? 10.758 -3.212 -24.319 1.00 84.31 82 ALA A O 1
ATOM 622 N N . GLY A 1 83 ? 11.147 -3.328 -22.109 1.00 83.00 83 GLY A N 1
ATOM 623 C CA . GLY A 1 83 ? 12.598 -3.135 -22.188 1.00 83.00 83 GLY A CA 1
ATOM 624 C C . GLY A 1 83 ? 13.291 -4.246 -22.982 1.00 83.00 83 GLY A C 1
ATOM 625 O O . GLY A 1 83 ? 14.049 -3.949 -23.911 1.00 83.00 83 GLY A O 1
ATOM 626 N N . ASP A 1 84 ? 12.942 -5.503 -22.691 1.00 81.75 84 ASP A N 1
ATOM 627 C CA . ASP A 1 84 ? 13.458 -6.690 -23.384 1.00 81.75 84 ASP A CA 1
ATOM 628 C C . ASP A 1 84 ? 13.125 -6.664 -24.884 1.00 81.75 84 ASP A C 1
ATOM 630 O O . ASP A 1 84 ? 14.005 -6.835 -25.732 1.00 81.75 84 ASP A O 1
ATOM 634 N N . ALA A 1 85 ? 11.865 -6.371 -25.234 1.00 77.00 85 ALA A N 1
ATOM 635 C CA . ALA A 1 85 ? 11.414 -6.270 -26.626 1.00 77.00 85 ALA A CA 1
ATOM 636 C C . ALA A 1 85 ? 12.147 -5.170 -27.416 1.00 77.00 85 ALA A C 1
ATOM 638 O O . ALA A 1 85 ? 12.276 -5.246 -28.639 1.00 77.00 85 ALA A O 1
ATOM 639 N N . LEU A 1 86 ? 12.638 -4.145 -26.720 1.00 78.12 86 LEU A N 1
ATOM 640 C CA . LEU A 1 86 ? 13.374 -3.025 -27.294 1.00 78.12 86 LEU A CA 1
ATOM 641 C C . LEU A 1 86 ? 14.898 -3.217 -27.263 1.00 78.12 86 LEU A C 1
ATOM 643 O O . LEU A 1 86 ? 15.606 -2.312 -27.716 1.00 78.12 86 LEU A O 1
ATOM 647 N N . SER A 1 87 ? 15.387 -4.365 -26.768 1.00 78.50 87 SER A N 1
ATOM 648 C CA . SER A 1 87 ? 16.812 -4.665 -26.548 1.00 78.50 87 SER A CA 1
ATOM 649 C C . SER A 1 87 ? 17.529 -3.579 -25.741 1.00 78.50 87 SER A C 1
ATOM 651 O O . SER A 1 87 ? 18.711 -3.302 -25.959 1.00 78.50 87 SER A O 1
ATOM 653 N N . LEU A 1 88 ? 16.801 -2.925 -24.832 1.00 75.88 88 LEU A N 1
ATOM 654 C CA . LEU A 1 88 ? 17.403 -1.982 -23.903 1.00 75.88 88 LEU A CA 1
ATOM 655 C C . LEU A 1 88 ? 18.160 -2.787 -22.842 1.00 75.88 88 LEU A C 1
ATOM 657 O O . LEU A 1 88 ? 17.677 -3.841 -22.425 1.00 75.88 88 LEU A O 1
ATOM 661 N N . PRO A 1 89 ? 19.354 -2.338 -22.415 1.00 66.00 89 PRO A N 1
ATOM 662 C CA . PRO A 1 89 ? 20.064 -3.013 -21.338 1.00 66.00 89 PRO A CA 1
ATOM 663 C C . PRO A 1 89 ? 19.139 -3.091 -20.117 1.00 66.00 89 PRO A C 1
ATOM 665 O O . PRO A 1 89 ? 18.418 -2.114 -19.881 1.00 66.00 89 PRO A O 1
ATOM 668 N N . PRO A 1 90 ? 19.156 -4.196 -19.343 1.00 60.72 90 PRO A N 1
ATOM 669 C CA . PRO A 1 90 ? 18.373 -4.283 -18.123 1.00 60.72 90 PRO A CA 1
ATOM 670 C C . PRO A 1 90 ? 18.767 -3.090 -17.261 1.00 60.72 90 PRO A C 1
ATOM 672 O O . PRO A 1 90 ? 19.896 -3.004 -16.771 1.00 60.72 90 PRO A O 1
ATOM 675 N N . ALA A 1 91 ? 17.877 -2.108 -17.159 1.00 56.56 91 ALA A N 1
ATOM 676 C CA . ALA A 1 91 ? 18.120 -0.901 -16.399 1.00 56.56 91 ALA A CA 1
ATOM 677 C C . ALA A 1 91 ? 17.954 -1.281 -14.934 1.00 56.56 91 ALA A C 1
ATOM 679 O O . ALA A 1 91 ? 16.897 -1.012 -14.393 1.00 56.56 91 ALA A O 1
ATOM 680 N N . ALA A 1 92 ? 18.940 -1.999 -14.370 1.00 47.81 92 ALA A N 1
ATOM 681 C CA . ALA A 1 92 ? 19.019 -2.485 -12.990 1.00 47.81 92 ALA A CA 1
ATOM 682 C C . ALA A 1 92 ? 17.647 -2.474 -12.297 1.00 47.81 92 ALA A C 1
ATOM 684 O O . ALA A 1 92 ? 17.396 -1.637 -11.430 1.00 47.81 92 ALA A O 1
ATOM 685 N N . TYR A 1 93 ? 16.734 -3.331 -12.769 1.00 51.84 93 TYR A N 1
ATOM 686 C CA . TYR A 1 93 ? 15.340 -3.378 -12.331 1.00 51.84 93 TYR A CA 1
ATOM 687 C C . TYR A 1 93 ? 15.273 -3.986 -10.923 1.00 51.84 93 TYR A C 1
ATOM 689 O O . TYR A 1 93 ? 14.777 -5.086 -10.755 1.00 51.84 93 TYR A O 1
ATOM 697 N N . GLY A 1 94 ? 15.875 -3.330 -9.921 1.00 44.16 94 GLY A N 1
ATOM 698 C CA . GLY A 1 94 ? 15.759 -3.649 -8.490 1.00 44.16 94 GLY A CA 1
ATOM 699 C C . GLY A 1 94 ? 16.045 -5.098 -8.083 1.00 44.16 94 GLY A C 1
ATOM 700 O O . GLY A 1 94 ? 15.622 -5.533 -7.014 1.00 44.16 94 GLY A O 1
ATOM 701 N N . 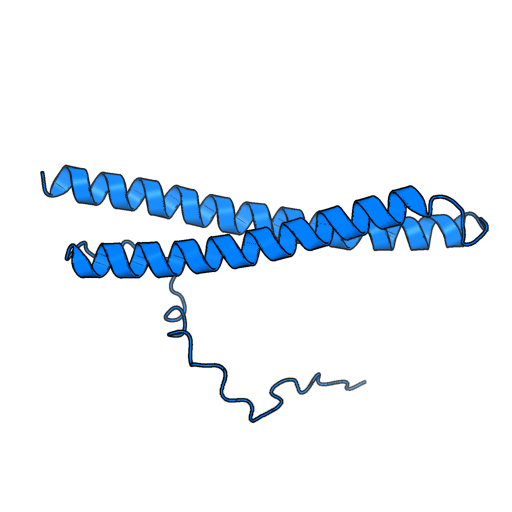ASP A 1 95 ? 16.727 -5.850 -8.935 1.00 46.59 95 ASP A N 1
ATOM 702 C CA . ASP A 1 95 ? 16.772 -7.295 -8.871 1.00 46.59 95 ASP A CA 1
ATOM 703 C C . ASP A 1 95 ? 17.901 -7.750 -7.929 1.00 46.59 95 ASP A C 1
ATOM 705 O O . ASP A 1 95 ? 19.060 -7.898 -8.315 1.00 46.59 95 ASP A O 1
ATOM 709 N N . TRP A 1 96 ? 17.556 -7.935 -6.653 1.00 42.09 96 TRP A N 1
ATOM 710 C CA . TRP A 1 96 ? 18.272 -8.885 -5.796 1.00 42.09 96 TRP A CA 1
ATOM 711 C C . TRP A 1 96 ? 17.754 -10.323 -5.977 1.00 42.09 96 TRP A C 1
ATOM 713 O O . TRP A 1 96 ? 18.371 -11.241 -5.446 1.00 42.09 96 TRP A O 1
ATOM 723 N N . HIS A 1 97 ? 16.657 -10.525 -6.715 1.00 38.97 97 HIS A N 1
ATOM 724 C CA . HIS A 1 97 ? 16.180 -11.801 -7.255 1.00 38.97 97 HIS A CA 1
ATOM 725 C C . HIS A 1 97 ? 15.203 -11.563 -8.417 1.00 38.97 97 HIS A C 1
ATOM 727 O O . HIS A 1 97 ? 14.283 -10.754 -8.256 1.00 38.97 97 HIS A O 1
ATOM 733 N N . GLU A 1 98 ? 15.426 -12.259 -9.551 1.00 46.25 98 GLU A N 1
A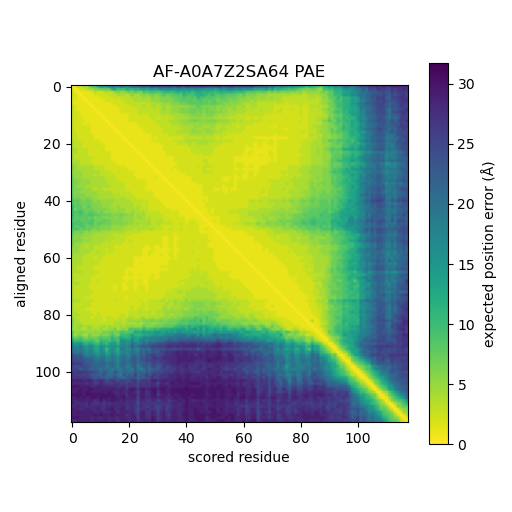TOM 734 C CA . GLU A 1 98 ? 14.593 -12.195 -10.760 1.00 46.25 98 GLU A CA 1
ATOM 735 C C . GLU A 1 98 ? 13.144 -12.067 -10.345 1.00 46.25 98 GLU A C 1
ATOM 737 O O . GLU A 1 98 ? 12.657 -12.908 -9.583 1.00 46.25 98 GLU A O 1
ATOM 742 N N . CYS A 1 99 ? 12.470 -11.009 -10.818 1.00 44.31 99 CYS A N 1
ATOM 743 C CA . CYS A 1 99 ? 11.035 -10.870 -10.638 1.00 44.31 99 CYS A CA 1
ATOM 744 C C . CYS A 1 99 ? 10.429 -12.218 -11.061 1.00 44.31 99 CYS A C 1
ATOM 746 O O . CYS A 1 99 ? 10.559 -12.581 -12.239 1.00 44.31 99 CYS A O 1
ATOM 748 N N . PRO A 1 100 ? 9.882 -13.030 -10.128 1.00 47.97 100 PRO A N 1
ATOM 749 C CA . PRO A 1 100 ? 9.538 -14.401 -10.445 1.00 47.97 100 PRO A CA 1
ATOM 750 C C . PRO A 1 100 ? 8.548 -14.349 -11.591 1.00 47.97 100 PRO A C 1
ATOM 752 O O . PRO A 1 100 ? 7.504 -13.704 -11.461 1.00 47.97 100 PRO A O 1
ATOM 755 N N . LYS A 1 101 ? 8.877 -14.994 -12.720 1.00 45.47 101 LYS A N 1
ATOM 756 C CA . LYS A 1 101 ? 7.933 -15.122 -13.835 1.00 45.47 101 LYS A CA 1
ATOM 757 C C . LYS A 1 101 ? 6.602 -15.539 -13.219 1.00 45.47 101 LYS A C 1
ATOM 759 O O . LYS A 1 101 ? 6.629 -16.523 -12.471 1.00 45.47 101 LYS A O 1
ATOM 764 N N . PRO A 1 102 ? 5.494 -14.805 -13.443 1.00 41.75 102 PRO A N 1
ATOM 765 C CA . PRO A 1 102 ? 4.227 -15.121 -12.811 1.00 41.75 102 PRO A CA 1
ATOM 766 C C . PRO A 1 102 ? 3.873 -16.543 -13.223 1.00 41.75 102 PRO A C 1
ATOM 768 O O . PRO A 1 102 ? 3.429 -16.795 -14.343 1.00 41.75 102 PRO A O 1
ATOM 771 N N . LYS A 1 103 ? 4.159 -17.501 -12.339 1.00 42.78 103 LYS A N 1
ATOM 772 C CA . LYS A 1 103 ? 3.702 -18.865 -12.512 1.00 42.78 103 LYS A CA 1
ATOM 773 C C . LYS A 1 103 ? 2.192 -18.740 -12.490 1.00 42.78 103 LYS A C 1
ATOM 775 O O . LYS A 1 103 ? 1.646 -18.103 -11.584 1.00 42.78 103 LYS A O 1
ATOM 780 N N . ALA A 1 104 ? 1.532 -19.294 -13.506 1.00 42.12 104 ALA A N 1
ATOM 781 C CA . ALA A 1 104 ? 0.116 -19.587 -13.398 1.00 42.12 104 ALA A CA 1
ATOM 782 C C . ALA A 1 104 ? -0.078 -20.208 -12.013 1.00 42.12 104 ALA A C 1
ATOM 784 O O . ALA A 1 104 ? 0.650 -21.135 -11.655 1.00 42.12 104 ALA A O 1
ATOM 785 N N . ILE A 1 105 ? -0.931 -19.588 -11.202 1.00 42.75 105 ILE A N 1
ATOM 786 C CA . ILE A 1 105 ? -1.300 -20.092 -9.887 1.00 42.75 105 ILE A CA 1
ATOM 787 C C . ILE A 1 105 ? -1.941 -21.458 -10.100 1.00 42.75 105 ILE A C 1
ATOM 789 O O . ILE A 1 105 ? -3.145 -21.570 -10.307 1.00 42.75 105 ILE A O 1
ATOM 793 N N . ASP A 1 106 ? -1.108 -22.490 -10.124 1.00 44.38 106 ASP A N 1
ATOM 794 C CA . ASP A 1 106 ? -1.567 -23.856 -10.055 1.00 44.38 106 ASP A CA 1
ATOM 795 C C . ASP A 1 106 ? -2.099 -24.019 -8.634 1.00 44.38 106 ASP A C 1
ATOM 797 O O . ASP A 1 106 ? -1.407 -23.741 -7.648 1.00 44.38 106 ASP A O 1
ATOM 801 N N . ALA A 1 107 ? -3.387 -24.325 -8.535 1.00 47.62 107 ALA A N 1
ATOM 802 C CA . ALA A 1 107 ? -4.095 -24.468 -7.277 1.00 47.62 107 ALA A CA 1
ATOM 803 C C . ALA A 1 107 ? -3.597 -25.736 -6.569 1.00 47.62 107 ALA A C 1
ATOM 805 O O . ALA A 1 107 ? -4.242 -26.778 -6.609 1.00 47.62 107 ALA A O 1
ATOM 806 N N . GLY A 1 108 ? -2.422 -25.667 -5.950 1.00 48.59 108 GLY A N 1
ATOM 807 C CA . GLY A 1 108 ? -1.790 -26.845 -5.377 1.00 48.59 108 GLY A CA 1
ATOM 808 C C . GLY A 1 108 ? -0.469 -26.536 -4.697 1.00 48.59 108 GLY A C 1
ATOM 809 O O . GLY A 1 108 ? 0.579 -26.823 -5.252 1.00 48.59 108 GLY A O 1
ATOM 810 N N . GLU A 1 109 ? -0.536 -25.923 -3.512 1.00 43.59 109 GLU A N 1
ATOM 811 C CA . GLU A 1 109 ? 0.171 -26.325 -2.277 1.00 43.59 109 GLU A CA 1
ATOM 812 C C . GLU A 1 109 ? 0.253 -25.140 -1.292 1.00 43.59 109 GLU A C 1
ATOM 814 O O . GLU A 1 109 ? 0.598 -24.028 -1.688 1.00 43.59 109 GLU A O 1
ATOM 819 N N . PRO A 1 110 ? -0.042 -25.328 0.008 1.00 46.41 110 PRO A N 1
ATOM 820 C CA . PRO A 1 110 ? -0.041 -24.241 0.981 1.00 46.41 110 PRO A CA 1
ATOM 821 C C . PRO A 1 110 ? 1.377 -23.980 1.510 1.00 46.41 110 PRO A C 1
ATOM 823 O O . PRO A 1 110 ? 1.822 -24.592 2.481 1.00 46.41 110 PRO A O 1
ATOM 826 N N . HIS A 1 111 ? 2.095 -23.032 0.913 1.00 53.12 111 HIS A N 1
ATOM 827 C CA . HIS A 1 111 ? 3.369 -22.529 1.439 1.00 53.12 111 HIS A CA 1
ATOM 828 C C . HIS A 1 111 ? 3.137 -21.308 2.336 1.00 53.12 111 HIS A C 1
ATOM 830 O O . HIS A 1 111 ? 3.455 -20.171 2.002 1.00 53.12 111 HIS A O 1
ATOM 836 N N . LEU A 1 112 ? 2.589 -21.566 3.522 1.00 47.62 112 LEU A N 1
ATOM 837 C CA . LEU A 1 112 ? 2.748 -20.684 4.676 1.00 47.62 112 LEU A CA 1
ATOM 838 C C . LEU A 1 112 ? 2.764 -21.541 5.942 1.00 47.62 112 LEU A C 1
ATOM 840 O O . LEU A 1 112 ? 1.747 -21.768 6.592 1.00 47.62 112 LEU A O 1
ATOM 844 N N . ARG A 1 113 ? 3.950 -22.038 6.302 1.00 45.66 113 ARG A N 1
ATOM 845 C CA . ARG A 1 113 ? 4.210 -22.456 7.681 1.00 45.66 113 ARG A CA 1
ATOM 846 C C . ARG A 1 113 ? 4.628 -21.210 8.447 1.00 45.66 113 ARG A C 1
ATOM 848 O O . ARG A 1 113 ? 5.804 -20.862 8.475 1.00 45.66 113 ARG A O 1
ATOM 855 N N . LEU A 1 114 ? 3.653 -20.527 9.045 1.00 43.00 114 LEU A N 1
ATOM 856 C CA . LEU A 1 114 ? 3.932 -19.634 10.164 1.00 43.00 114 LEU A CA 1
ATOM 857 C C . LEU A 1 114 ? 4.556 -20.502 11.259 1.00 43.00 114 LEU A C 1
ATOM 859 O O . LEU A 1 114 ? 3.873 -21.319 11.875 1.00 43.00 114 LEU A O 1
ATOM 863 N N . ALA A 1 115 ? 5.866 -20.374 11.452 1.00 37.12 115 ALA A N 1
ATOM 864 C CA . ALA A 1 115 ? 6.532 -20.934 12.612 1.00 37.12 115 ALA A CA 1
ATOM 865 C C . ALA A 1 115 ? 6.035 -20.169 13.845 1.00 37.12 115 ALA A C 1
ATOM 867 O O . ALA A 1 115 ? 6.539 -19.105 14.187 1.00 37.12 115 ALA A O 1
ATOM 868 N N . VAL A 1 116 ? 5.000 -20.702 14.488 1.00 47.19 116 VAL A N 1
ATOM 869 C CA . VAL A 1 116 ? 4.709 -20.401 15.887 1.00 47.19 116 VAL A CA 1
ATOM 870 C C . VAL A 1 116 ? 5.656 -21.273 16.697 1.00 47.19 116 VAL A C 1
ATOM 872 O O . VAL A 1 116 ? 5.546 -22.497 16.641 1.00 47.19 116 VAL A O 1
ATOM 875 N N . SER A 1 117 ? 6.604 -20.678 17.418 1.00 41.97 117 SER A N 1
ATOM 876 C CA . SER A 1 117 ? 7.359 -21.369 18.468 1.00 41.97 117 SER A CA 1
ATOM 877 C C . SER A 1 117 ? 7.909 -20.376 19.494 1.00 41.97 117 SER A C 1
ATOM 879 O O . SER A 1 117 ? 8.926 -19.741 19.244 1.00 41.97 117 SER A O 1
ATOM 881 N N . GLN A 1 118 ? 7.179 -20.350 20.617 1.00 43.59 118 GLN A N 1
ATOM 882 C CA . GLN A 1 118 ? 7.550 -20.086 22.019 1.00 43.59 118 GLN A CA 1
ATOM 883 C C . GLN A 1 118 ? 8.027 -18.689 22.426 1.00 43.59 118 GLN A C 1
ATOM 885 O O . GLN A 1 118 ? 9.148 -18.284 22.064 1.00 43.59 118 GLN A O 1
#

Sequence (118 aa):
MHHERIEAAREITAGLIELEQQIDFAIISGGRLPGTMAQARLKARLPAATGQEAFLHAAKAFEMLVQARKHIVQAHASLAAAGDALSLPPAAYGDWHECPKPKAIDAGEPHLRLAVSQ

Solvent-accessible surface area (backbone atoms only — not comparable to full-atom values): 7145 Å² total; per-residue (Å²): 110,74,65,59,53,51,52,54,50,47,53,52,48,51,54,49,56,52,48,54,53,50,45,52,54,47,39,57,53,36,58,47,48,52,55,50,52,55,50,52,34,61,77,68,71,49,64,86,71,68,60,46,68,59,44,53,51,41,50,50,52,30,52,51,41,54,50,49,48,54,50,50,56,52,48,51,56,53,50,52,54,52,35,58,78,66,71,47,75,83,67,76,74,81,64,88,60,76,79,71,74,83,65,77,82,66,94,77,78,90,88,72,82,78,83,81,79,134

Foldseek 3Di:
DLVVVLVVLLVVLVVLVVVLVVLVVVLVVLVVVLVVVVVVCVVVVHDPCVCVVVSVVSVVSNVVSVVVNVVSLVVLVVSQVVCVVVVHPRSVNVPPDPSPPPDPPPVDDDPDPPPDDD

Radius of gyration: 20.5 Å; Cα contacts (8 Å, |Δi|>4): 46; chains: 1; bounding box: 41×36×58 Å

Organism: NCBI:txid2698679

Mean predicted aligned error: 10.71 Å

pLDDT: mean 81.15, std 21.15, range [37.12, 98.5]

Secondary structure (DSSP, 8-state):
-HHHHHHHHHHHHHHHHHHHHHHHHHHHHHHHHHHHHHHHHHHTT--TTTTHHHHHHHHHHHHHHHHHHHHHHHHHHHHHHHHHHTT------S-SS---------S-----------